Protein AF-A0A392S9L9-F1 (afdb_monomer_lite)

Foldseek 3Di:
DPPPVVVVVVVVVVVVLVVLVVPPDDDDPVSVVLVVVCVVVPHDDDPPPPDVVSVVVSVVVSSVSSVVSVVVVVVPPD

Sequence (78 aa):
DYGRKNEHTYCGGVGYISGIMARDHLPGREDEARLEHFMKHKPPTFTGGYNPEGAVKLLEEVEIIFEAMRCTEEDKTS

Structure (mmCIF, N/CA/C/O backbone):
data_AF-A0A392S9L9-F1
#
_entry.id   AF-A0A392S9L9-F1
#
loop_
_atom_site.group_PDB
_atom_site.id
_atom_site.type_symbol
_atom_site.label_atom_id
_atom_site.label_alt_id
_atom_site.label_comp_id
_atom_site.label_asym_id
_atom_site.label_entity_id
_atom_site.label_seq_id
_atom_site.pdbx_PDB_ins_code
_atom_site.Cartn_x
_atom_site.Cartn_y
_atom_site.Cartn_z
_atom_site.occupancy
_atom_site.B_iso_or_equiv
_atom_site.auth_seq_id
_atom_site.auth_comp_id
_atom_site.auth_asym_id
_atom_site.auth_atom_id
_atom_site.pdbx_PDB_model_num
ATOM 1 N N . ASP A 1 1 ? 12.879 -1.588 23.713 1.00 45.91 1 ASP A N 1
ATOM 2 C CA . ASP A 1 1 ? 11.703 -2.365 23.270 1.00 45.91 1 ASP A CA 1
ATOM 3 C C . ASP A 1 1 ? 10.997 -1.696 22.078 1.00 45.91 1 ASP A C 1
ATOM 5 O O . ASP A 1 1 ? 9.799 -1.461 22.098 1.00 45.91 1 ASP A O 1
ATOM 9 N N . TYR A 1 2 ? 11.754 -1.352 21.028 1.00 39.69 2 TYR A N 1
ATOM 10 C CA . TYR A 1 2 ? 11.224 -0.752 19.789 1.00 39.69 2 TYR A CA 1
ATOM 11 C C . TYR A 1 2 ? 11.141 -1.765 18.632 1.00 39.69 2 TYR A C 1
ATOM 13 O O . TYR A 1 2 ? 10.673 -1.413 17.560 1.00 39.69 2 TYR A O 1
ATOM 21 N N . GLY A 1 3 ? 11.598 -3.008 18.846 1.00 41.31 3 GLY A N 1
ATOM 22 C CA . GLY A 1 3 ? 11.813 -4.005 17.789 1.00 41.31 3 GLY A CA 1
ATOM 23 C C . GLY A 1 3 ? 10.720 -5.064 17.620 1.00 41.31 3 GLY A C 1
ATOM 24 O O . GLY A 1 3 ? 10.827 -5.871 16.710 1.00 41.31 3 GLY A O 1
ATOM 25 N N . ARG A 1 4 ? 9.682 -5.083 18.471 1.00 47.91 4 ARG A N 1
ATOM 26 C CA . ARG A 1 4 ? 8.615 -6.106 18.419 1.00 47.91 4 ARG A CA 1
ATOM 27 C C . ARG A 1 4 ? 7.315 -5.613 17.761 1.00 47.91 4 ARG A C 1
ATOM 29 O O . ARG A 1 4 ? 6.507 -6.414 17.306 1.00 47.91 4 ARG A O 1
ATOM 36 N N . LYS A 1 5 ? 7.089 -4.295 17.693 1.00 45.03 5 LYS A N 1
ATOM 37 C CA . LYS A 1 5 ? 5.837 -3.711 17.156 1.00 45.03 5 LYS A CA 1
ATOM 38 C C . LYS A 1 5 ? 5.838 -3.593 15.629 1.00 45.03 5 LYS A C 1
ATOM 40 O O . LYS A 1 5 ? 4.797 -3.675 14.986 1.00 45.03 5 LYS A O 1
ATOM 45 N N . ASN A 1 6 ? 7.021 -3.432 15.061 1.00 44.59 6 ASN A N 1
ATOM 46 C CA . ASN A 1 6 ? 7.301 -3.386 13.636 1.00 44.59 6 ASN A CA 1
ATOM 47 C C . ASN A 1 6 ? 7.049 -4.741 12.959 1.00 44.59 6 ASN A C 1
ATOM 49 O O . ASN A 1 6 ? 6.469 -4.744 11.887 1.00 44.59 6 ASN A O 1
ATOM 53 N N . GLU A 1 7 ? 7.366 -5.875 13.588 1.00 40.31 7 GLU A N 1
ATOM 54 C CA . GLU A 1 7 ? 7.237 -7.208 12.967 1.00 40.31 7 GLU A CA 1
ATOM 55 C C . GLU A 1 7 ? 5.778 -7.694 12.846 1.00 40.31 7 GLU A C 1
ATOM 57 O O . GLU A 1 7 ? 5.360 -8.180 11.795 1.00 40.31 7 GLU A O 1
ATOM 62 N N . HIS A 1 8 ? 4.959 -7.469 13.878 1.00 40.75 8 HIS A N 1
ATOM 63 C CA . HIS A 1 8 ? 3.524 -7.789 13.845 1.00 40.75 8 HIS A CA 1
ATOM 64 C C . HIS A 1 8 ? 2.734 -6.892 12.878 1.00 40.75 8 HIS A C 1
ATOM 66 O O . HIS A 1 8 ? 1.798 -7.354 12.227 1.00 40.75 8 HIS A O 1
ATOM 72 N N . THR A 1 9 ? 3.126 -5.621 12.752 1.00 47.06 9 THR A N 1
ATOM 73 C CA . THR A 1 9 ? 2.531 -4.697 11.772 1.00 47.06 9 THR A CA 1
ATOM 74 C C . THR A 1 9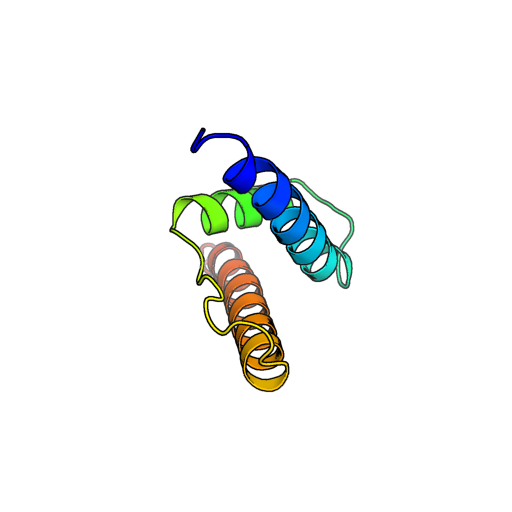 ? 2.967 -5.062 10.346 1.00 47.06 9 THR A C 1
ATOM 76 O O . THR A 1 9 ? 2.164 -4.982 9.419 1.00 47.06 9 THR A O 1
ATOM 79 N N . TYR A 1 10 ? 4.208 -5.542 10.176 1.00 46.66 10 TYR A N 1
ATOM 80 C CA . TYR A 1 10 ? 4.743 -6.002 8.891 1.00 46.66 10 TYR A CA 1
ATOM 81 C C . TYR A 1 10 ? 3.992 -7.235 8.368 1.00 46.66 10 TYR A C 1
ATOM 83 O O . TYR A 1 10 ? 3.576 -7.242 7.216 1.00 46.66 10 TYR A O 1
ATOM 91 N N . CYS A 1 11 ? 3.712 -8.235 9.214 1.00 50.25 11 CYS A N 1
ATOM 92 C CA . CYS A 1 11 ? 2.938 -9.414 8.793 1.00 50.25 11 CYS A CA 1
ATOM 93 C C . CYS A 1 11 ? 1.477 -9.086 8.433 1.00 50.25 11 CYS A C 1
ATOM 95 O O . CYS A 1 11 ? 0.942 -9.663 7.487 1.00 50.25 11 CYS A O 1
ATOM 97 N N . GLY A 1 12 ? 0.839 -8.144 9.140 1.00 54.97 12 GLY A N 1
ATOM 98 C CA . GLY A 1 12 ? -0.532 -7.716 8.835 1.00 54.97 12 GLY A CA 1
ATOM 99 C C . GLY A 1 12 ? -0.653 -6.949 7.512 1.00 54.97 12 GLY A C 1
ATOM 100 O O . GLY A 1 12 ? -1.574 -7.203 6.740 1.00 54.97 12 GLY A O 1
ATOM 101 N N . GLY A 1 13 ? 0.295 -6.048 7.222 1.00 59.91 13 GLY A N 1
ATOM 102 C CA . GLY A 1 13 ? 0.320 -5.284 5.968 1.00 59.91 13 GLY A CA 1
ATOM 103 C C . GLY A 1 13 ? 0.712 -6.128 4.752 1.00 59.91 13 GLY A C 1
ATOM 104 O O . GLY A 1 13 ? 0.066 -6.042 3.711 1.00 59.91 13 GLY A O 1
ATOM 105 N N . VAL A 1 14 ? 1.723 -6.993 4.888 1.00 61.00 14 VAL A N 1
ATOM 106 C CA . VAL A 1 14 ? 2.211 -7.840 3.785 1.00 61.00 14 VAL A CA 1
ATOM 107 C C . VAL A 1 14 ? 1.176 -8.896 3.383 1.00 61.00 14 VAL A C 1
ATOM 109 O O . VAL A 1 14 ? 0.960 -9.109 2.191 1.00 61.00 14 VAL A O 1
ATOM 112 N N . GLY A 1 15 ? 0.476 -9.509 4.347 1.00 64.19 15 GLY A N 1
ATOM 113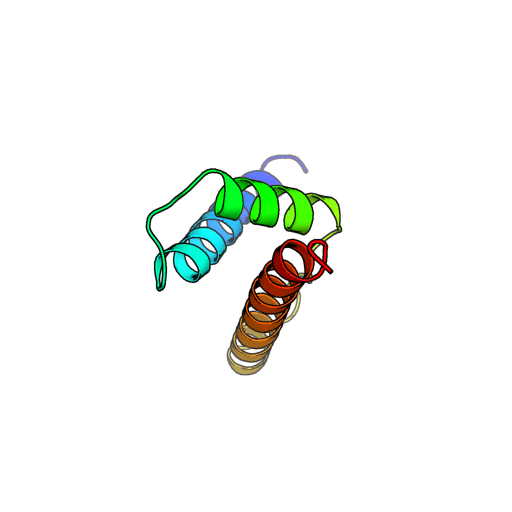 C CA . GLY A 1 15 ? -0.587 -10.480 4.055 1.00 64.19 15 GLY A CA 1
ATOM 114 C C . GLY A 1 15 ? -1.780 -9.868 3.313 1.00 64.19 15 GLY A C 1
ATOM 115 O O . GLY A 1 15 ? -2.374 -10.511 2.452 1.00 64.19 15 GLY A O 1
ATOM 116 N N . TYR A 1 16 ? -2.097 -8.605 3.598 1.00 65.12 16 TYR A N 1
ATOM 117 C CA . TYR A 1 16 ? -3.177 -7.886 2.930 1.00 65.12 16 TYR A CA 1
ATOM 118 C C . TYR A 1 16 ? -2.808 -7.463 1.497 1.00 65.12 16 TYR A C 1
ATOM 120 O O . TYR A 1 16 ? -3.589 -7.695 0.576 1.00 65.12 16 TYR A O 1
ATOM 128 N N . ILE A 1 17 ? -1.603 -6.918 1.283 1.00 65.88 17 ILE A N 1
ATOM 129 C CA . ILE A 1 17 ? -1.127 -6.560 -0.066 1.00 65.88 17 ILE A CA 1
ATOM 130 C C . ILE A 1 17 ? -1.004 -7.817 -0.942 1.00 65.88 17 ILE A C 1
ATOM 132 O O . ILE A 1 17 ? -1.399 -7.802 -2.104 1.00 65.88 17 ILE A O 1
ATOM 136 N N . SER A 1 18 ? -0.550 -8.937 -0.369 1.00 65.06 18 SER A N 1
ATOM 137 C CA . SER A 1 18 ? -0.576 -10.240 -1.045 1.00 65.06 18 SER A CA 1
ATOM 138 C C . SER A 1 18 ? -1.996 -10.655 -1.451 1.00 65.06 18 SER A C 1
ATOM 140 O O . SER A 1 18 ? -2.180 -11.199 -2.535 1.00 65.06 18 SER A O 1
ATOM 142 N N . GLY A 1 19 ? -3.002 -10.335 -0.631 1.00 66.62 19 GLY A N 1
ATOM 143 C CA . GLY A 1 19 ? -4.413 -10.522 -0.955 1.00 66.62 19 GLY A CA 1
ATOM 144 C C . GLY A 1 19 ? -4.893 -9.677 -2.136 1.00 66.62 19 GLY A C 1
ATOM 145 O O . GLY A 1 19 ? -5.627 -10.207 -2.956 1.00 66.62 19 GLY A O 1
ATOM 146 N N . ILE A 1 20 ? -4.469 -8.411 -2.266 1.00 68.25 20 ILE A N 1
ATOM 147 C CA . ILE A 1 20 ? -4.782 -7.574 -3.444 1.00 68.25 20 ILE A CA 1
ATOM 148 C C . ILE A 1 20 ? -4.191 -8.206 -4.708 1.00 68.25 20 ILE A C 1
ATOM 150 O O . ILE A 1 20 ? -4.916 -8.440 -5.668 1.00 68.25 20 ILE A O 1
ATOM 154 N N . MET A 1 21 ? -2.906 -8.567 -4.676 1.00 64.25 21 MET A N 1
ATOM 155 C CA . MET A 1 21 ? -2.220 -9.162 -5.832 1.00 64.25 21 MET A CA 1
ATOM 156 C C . MET A 1 21 ? -2.802 -10.528 -6.240 1.00 64.25 21 MET A C 1
ATOM 158 O O . MET A 1 21 ? -2.813 -10.8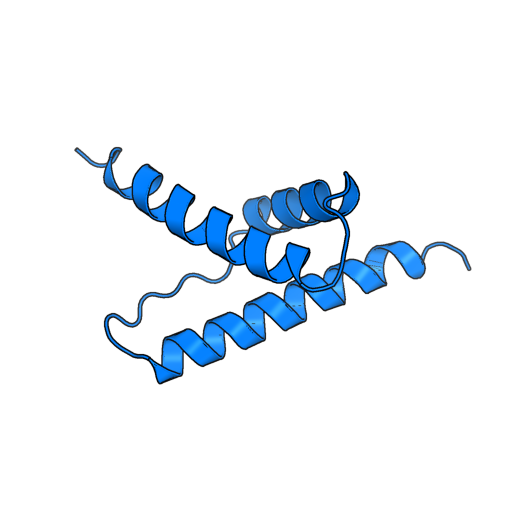72 -7.417 1.00 64.25 21 MET A O 1
ATOM 162 N N . ALA A 1 22 ? -3.328 -11.299 -5.283 1.00 63.25 22 ALA A N 1
ATOM 163 C CA . ALA A 1 22 ? -3.896 -12.625 -5.529 1.00 63.25 22 ALA A CA 1
ATOM 164 C C . ALA A 1 22 ? -5.322 -12.615 -6.112 1.00 63.25 22 ALA A C 1
ATOM 166 O O . ALA A 1 22 ? -5.816 -13.674 -6.504 1.00 63.25 22 ALA A O 1
ATOM 167 N N . ARG A 1 23 ? -6.017 -11.467 -6.147 1.00 62.16 23 ARG A N 1
ATOM 168 C CA . ARG A 1 23 ? -7.406 -11.401 -6.646 1.00 62.16 23 ARG A CA 1
ATOM 169 C C . ARG A 1 23 ? -7.502 -11.592 -8.157 1.00 62.16 23 ARG A C 1
ATOM 171 O O . ARG A 1 23 ? -8.499 -12.152 -8.602 1.00 62.16 23 ARG A O 1
ATOM 178 N N . ASP A 1 24 ? -6.451 -11.237 -8.897 1.00 54.69 24 ASP A N 1
ATOM 179 C CA . ASP A 1 24 ? -6.461 -11.236 -10.365 1.00 54.69 24 ASP A CA 1
ATOM 180 C C . ASP A 1 24 ? -5.320 -12.044 -11.016 1.00 54.69 24 ASP A C 1
ATOM 182 O O . ASP A 1 24 ? -5.227 -12.088 -12.248 1.00 54.69 24 ASP A O 1
ATOM 186 N N . HIS A 1 25 ? -4.451 -12.713 -10.241 1.00 57.97 25 HIS A N 1
ATOM 187 C CA . HIS A 1 25 ? -3.350 -13.507 -10.804 1.00 57.97 25 HIS A CA 1
ATOM 188 C C . HIS A 1 25 ? -2.873 -14.688 -9.944 1.00 57.97 25 HIS A C 1
ATOM 190 O O . HIS A 1 25 ? -2.979 -14.700 -8.718 1.00 57.97 25 HIS A O 1
ATOM 196 N N . LEU A 1 26 ? -2.311 -15.699 -10.624 1.00 54.19 26 LEU A N 1
ATOM 197 C CA . LEU A 1 26 ? -1.491 -16.736 -9.993 1.00 54.19 26 LEU A CA 1
ATOM 198 C C . LEU A 1 26 ? -0.234 -16.065 -9.417 1.00 54.19 26 LEU A C 1
ATOM 200 O O . LEU A 1 26 ? 0.431 -15.361 -10.176 1.00 54.19 26 LEU A O 1
ATOM 204 N N . PRO A 1 27 ? 0.127 -16.301 -8.141 1.00 55.94 27 PRO A N 1
ATOM 205 C CA . PRO A 1 27 ? 1.288 -15.668 -7.525 1.00 55.94 27 PRO A CA 1
ATOM 206 C C . PRO A 1 27 ? 2.551 -16.028 -8.313 1.00 55.94 27 PRO A C 1
ATOM 208 O O . PRO A 1 27 ? 2.994 -17.179 -8.322 1.00 55.94 27 PRO A O 1
ATOM 211 N N . GLY A 1 28 ? 3.086 -15.044 -9.034 1.00 65.94 28 GLY A N 1
ATOM 212 C CA . GLY A 1 28 ? 4.271 -15.177 -9.872 1.00 65.94 28 GLY A CA 1
ATOM 213 C C . GLY A 1 28 ? 5.415 -14.284 -9.395 1.00 65.94 28 GLY A C 1
ATOM 214 O O . GLY A 1 28 ? 5.222 -13.350 -8.620 1.00 65.94 28 GLY A O 1
ATOM 215 N N . ARG A 1 29 ? 6.622 -14.524 -9.929 1.00 69.44 29 ARG A N 1
ATOM 216 C CA . ARG A 1 29 ? 7.846 -13.750 -9.619 1.00 69.44 29 ARG A CA 1
ATOM 217 C C . ARG A 1 29 ? 7.697 -12.233 -9.819 1.00 69.44 29 ARG A C 1
ATOM 219 O O . ARG A 1 29 ? 8.475 -11.459 -9.277 1.00 69.44 29 ARG A O 1
ATOM 226 N N . GLU A 1 30 ? 6.753 -11.825 -10.662 1.00 74.50 30 GLU A N 1
ATOM 227 C CA . GLU A 1 30 ? 6.511 -10.433 -11.031 1.00 74.50 30 GLU A CA 1
ATOM 228 C C . GLU A 1 30 ? 5.717 -9.681 -9.955 1.00 74.50 30 GLU A C 1
ATOM 230 O O . GLU A 1 30 ? 6.053 -8.543 -9.637 1.00 74.50 30 GLU A O 1
ATOM 235 N N . ASP A 1 31 ? 4.718 -10.318 -9.340 1.00 75.62 31 ASP A N 1
ATOM 236 C CA . ASP A 1 31 ? 3.963 -9.738 -8.220 1.00 75.62 31 ASP A CA 1
ATOM 237 C C . ASP A 1 31 ? 4.865 -9.572 -6.995 1.00 75.62 31 ASP A C 1
ATOM 239 O O . ASP A 1 31 ? 4.856 -8.534 -6.335 1.00 75.62 31 ASP A O 1
ATOM 243 N N . GLU A 1 32 ? 5.732 -10.557 -6.745 1.00 77.31 32 GLU A N 1
ATOM 244 C CA . GLU A 1 32 ? 6.751 -10.478 -5.696 1.00 77.31 32 GLU A CA 1
ATOM 245 C C . GLU A 1 32 ? 7.753 -9.342 -5.951 1.00 77.31 32 GLU A C 1
ATOM 247 O O . GLU A 1 32 ? 8.060 -8.579 -5.034 1.00 77.31 32 GLU A O 1
ATOM 252 N N . ALA A 1 33 ? 8.223 -9.172 -7.194 1.00 81.81 33 ALA A N 1
ATOM 253 C CA . ALA A 1 33 ? 9.131 -8.084 -7.562 1.00 81.81 33 ALA A CA 1
ATOM 254 C C . ALA A 1 33 ? 8.470 -6.701 -7.430 1.00 81.81 33 ALA A C 1
ATOM 256 O O . ALA A 1 33 ? 9.097 -5.754 -6.944 1.00 81.81 33 ALA A O 1
ATOM 257 N N . ARG A 1 34 ? 7.192 -6.583 -7.812 1.00 83.75 34 ARG A N 1
ATOM 258 C CA . ARG A 1 34 ? 6.405 -5.354 -7.641 1.00 83.75 34 ARG A CA 1
ATOM 259 C C . ARG A 1 34 ? 6.190 -5.033 -6.169 1.00 83.75 34 ARG A C 1
ATOM 261 O O . ARG A 1 34 ? 6.424 -3.898 -5.757 1.00 83.75 34 ARG A O 1
ATOM 268 N N . LEU A 1 35 ? 5.845 -6.028 -5.357 1.00 83.31 35 LEU A N 1
ATOM 269 C CA . LEU A 1 35 ? 5.722 -5.868 -3.912 1.00 83.31 35 LEU A CA 1
ATOM 270 C C . LEU A 1 35 ? 7.046 -5.437 -3.273 1.00 83.31 35 LEU A C 1
ATOM 272 O O . LEU A 1 35 ? 7.074 -4.500 -2.476 1.00 83.31 35 LEU A O 1
ATOM 276 N N . GLU A 1 36 ? 8.156 -6.081 -3.629 1.00 84.38 36 GLU A N 1
ATOM 277 C CA . GLU A 1 36 ? 9.480 -5.720 -3.122 1.00 84.38 36 GLU A CA 1
ATOM 278 C C . GLU A 1 36 ? 9.836 -4.270 -3.484 1.00 84.38 36 GLU A C 1
ATOM 280 O O . GLU A 1 36 ? 10.312 -3.503 -2.638 1.00 84.38 36 GLU A O 1
ATOM 285 N N . HIS A 1 37 ? 9.571 -3.871 -4.730 1.00 85.50 37 HI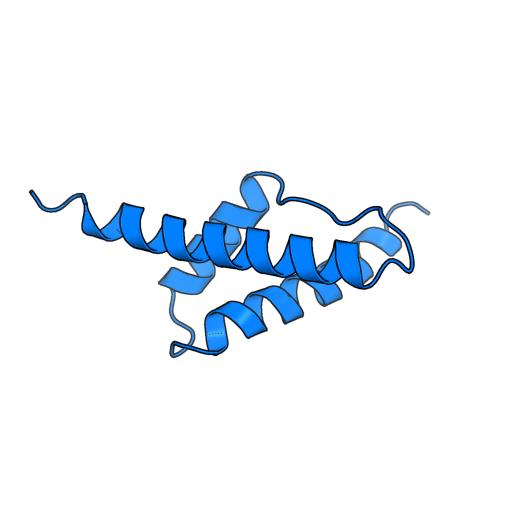S A N 1
ATOM 286 C CA . HIS A 1 37 ? 9.792 -2.508 -5.197 1.00 85.50 37 HIS A CA 1
ATOM 287 C C . HIS A 1 37 ? 8.918 -1.499 -4.441 1.00 85.50 37 HIS A C 1
ATOM 289 O O . HIS A 1 37 ? 9.429 -0.474 -3.986 1.00 85.50 37 HIS A O 1
ATOM 295 N N . PHE A 1 38 ? 7.636 -1.802 -4.240 1.00 86.25 38 PHE A N 1
ATOM 296 C CA . PHE A 1 38 ? 6.710 -0.975 -3.467 1.00 86.25 38 PHE A CA 1
ATOM 297 C C . PHE A 1 38 ? 7.201 -0.773 -2.025 1.00 86.25 38 PHE A C 1
ATOM 299 O O . PHE A 1 38 ? 7.295 0.357 -1.543 1.00 86.25 38 PHE A O 1
ATOM 306 N N . MET A 1 39 ? 7.628 -1.848 -1.355 1.00 85.69 39 MET A N 1
ATOM 307 C CA . MET A 1 39 ? 8.130 -1.782 0.023 1.00 85.69 39 MET A CA 1
ATOM 308 C C . MET A 1 39 ? 9.439 -0.986 0.146 1.00 85.69 39 MET A C 1
ATOM 310 O O . MET A 1 39 ? 9.631 -0.266 1.131 1.00 85.69 39 MET A O 1
ATOM 314 N N . LYS A 1 40 ? 10.328 -1.051 -0.857 1.00 87.12 40 LYS A N 1
ATOM 315 C CA . LYS A 1 40 ? 11.570 -0.251 -0.910 1.00 87.12 40 LYS A CA 1
ATOM 316 C C . LYS A 1 40 ? 11.315 1.258 -0.979 1.00 87.12 40 LYS A C 1
ATOM 318 O O . LYS A 1 40 ? 12.134 2.029 -0.479 1.00 87.12 40 LYS A O 1
ATOM 323 N N . HIS A 1 41 ? 10.184 1.684 -1.541 1.00 86.62 41 HIS A N 1
ATOM 324 C CA . HIS A 1 41 ? 9.866 3.096 -1.774 1.00 86.62 41 HIS A CA 1
ATOM 325 C C . HIS A 1 41 ? 8.995 3.737 -0.689 1.00 86.62 41 HIS A C 1
ATOM 327 O O . HIS A 1 41 ? 8.436 4.803 -0.919 1.00 86.62 41 HIS A O 1
ATOM 333 N N . LYS A 1 42 ? 8.957 3.154 0.520 1.00 85.12 42 LYS A N 1
ATOM 334 C CA . LYS A 1 42 ? 8.224 3.687 1.686 1.00 85.12 42 LYS A CA 1
ATOM 335 C C . LYS A 1 42 ? 6.733 3.862 1.375 1.00 85.12 42 LYS A C 1
ATOM 337 O O . LYS A 1 42 ? 6.276 4.985 1.157 1.00 85.12 42 LYS A O 1
ATOM 342 N N . PRO A 1 43 ? 5.975 2.760 1.369 1.00 85.12 43 PRO A N 1
ATOM 343 C CA . PRO A 1 43 ? 4.575 2.805 0.993 1.00 85.12 43 PRO A CA 1
ATOM 344 C C . PRO A 1 43 ? 3.760 3.726 1.912 1.00 85.12 43 PRO A C 1
ATOM 346 O O . PRO A 1 43 ? 4.126 3.928 3.082 1.00 85.12 43 PRO A O 1
ATOM 349 N N . PRO A 1 44 ? 2.646 4.284 1.404 1.00 85.25 44 PRO A N 1
ATOM 350 C CA . PRO A 1 44 ? 1.761 5.105 2.213 1.00 85.25 44 PRO A CA 1
ATOM 351 C C . PRO A 1 44 ? 1.304 4.310 3.441 1.00 85.25 44 PRO A C 1
ATOM 353 O O . PRO A 1 44 ? 0.947 3.136 3.364 1.00 85.25 44 PRO A O 1
ATOM 356 N N . THR A 1 45 ? 1.389 4.943 4.609 1.00 84.25 45 THR A N 1
ATOM 357 C CA . THR A 1 45 ? 1.125 4.300 5.900 1.00 84.25 45 THR A CA 1
ATOM 358 C C . THR A 1 45 ? -0.122 4.902 6.525 1.00 84.25 45 THR A C 1
ATOM 360 O O . THR A 1 45 ? -0.222 6.121 6.667 1.00 84.25 45 THR A O 1
ATOM 363 N N . PHE A 1 46 ? -1.055 4.053 6.961 1.00 84.56 46 PHE A N 1
ATOM 364 C CA . PHE A 1 46 ? -2.227 4.511 7.696 1.00 84.56 46 PHE A CA 1
ATOM 365 C C . PHE A 1 46 ? -1.863 4.923 9.125 1.00 84.56 46 PHE A C 1
ATOM 367 O O . PHE A 1 46 ? -1.386 4.104 9.908 1.00 84.56 46 PHE A O 1
ATOM 374 N N . THR A 1 47 ? -2.142 6.170 9.501 1.00 84.56 47 THR A N 1
ATOM 375 C CA . THR A 1 47 ? -1.939 6.672 10.875 1.00 84.56 47 THR A CA 1
ATOM 376 C C . THR A 1 47 ? -3.245 7.086 11.562 1.00 84.56 47 THR A C 1
ATOM 378 O O . THR A 1 47 ? -3.224 7.560 12.695 1.00 84.56 47 THR A O 1
ATOM 381 N N . GLY A 1 48 ? -4.392 6.879 10.904 1.00 83.88 48 GLY A N 1
ATOM 382 C CA . GLY A 1 48 ? -5.690 7.459 11.271 1.00 83.88 48 GLY A CA 1
ATOM 383 C C . GLY A 1 48 ? -6.439 6.824 12.450 1.00 83.88 48 GLY A C 1
ATOM 384 O O . GLY A 1 48 ? -7.562 7.237 12.723 1.00 83.88 48 GLY A O 1
ATOM 385 N N . GLY A 1 49 ? -5.871 5.839 13.154 1.00 85.31 49 GLY A N 1
ATOM 386 C CA . GLY A 1 49 ? -6.568 5.140 14.245 1.00 85.31 49 GLY A CA 1
ATOM 387 C C . GLY A 1 49 ? -7.780 4.333 13.751 1.00 85.31 49 GLY A C 1
ATOM 388 O O . GLY A 1 49 ? -7.718 3.719 12.692 1.00 85.31 49 GLY A O 1
ATOM 389 N N . TYR A 1 50 ? -8.887 4.310 14.505 1.00 82.88 50 TYR A N 1
ATOM 390 C CA . TYR A 1 50 ? -10.128 3.631 14.093 1.00 82.88 50 TYR A CA 1
ATOM 391 C C . TYR A 1 50 ? -10.968 4.531 13.171 1.00 82.88 50 TYR A C 1
ATOM 393 O O . TYR A 1 50 ? -12.037 5.007 13.542 1.00 82.88 50 TYR A O 1
ATOM 401 N N . ASN A 1 51 ? -10.434 4.812 11.984 1.00 89.19 51 ASN A N 1
ATOM 402 C CA . ASN A 1 51 ? -11.101 5.579 10.935 1.00 89.19 51 ASN A CA 1
ATOM 403 C C . ASN A 1 51 ? -11.328 4.659 9.720 1.00 89.19 51 ASN A C 1
ATOM 405 O O . ASN A 1 51 ? -10.411 4.484 8.912 1.00 89.19 51 ASN A O 1
ATOM 409 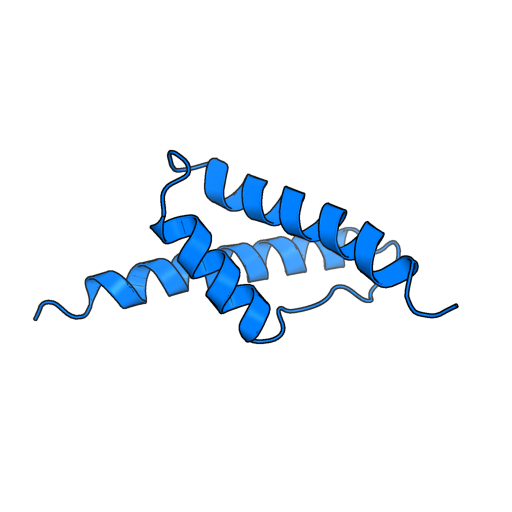N N . PRO A 1 52 ? -12.505 4.020 9.609 1.00 87.31 52 PRO A N 1
ATOM 410 C CA . PRO A 1 52 ? -12.775 3.062 8.544 1.00 87.31 52 PRO A CA 1
ATOM 411 C C . PRO A 1 52 ? -12.789 3.721 7.160 1.00 87.31 52 PRO A C 1
ATOM 413 O O . PRO A 1 52 ? -12.266 3.131 6.220 1.00 87.31 52 PRO A O 1
ATOM 416 N N . GLU A 1 53 ? -13.287 4.953 7.023 1.00 90.00 53 GLU A N 1
ATOM 417 C CA . GLU A 1 53 ? -13.296 5.677 5.745 1.00 90.00 53 GLU A CA 1
ATOM 418 C C . GLU A 1 53 ? -11.873 5.994 5.269 1.00 90.00 53 GLU A C 1
ATOM 420 O O . GLU A 1 53 ? -11.534 5.811 4.100 1.00 90.00 53 GLU A O 1
ATOM 425 N N . GLY A 1 54 ? -11.012 6.433 6.190 1.00 88.12 54 GLY A N 1
ATOM 426 C CA . GLY A 1 54 ? -9.601 6.683 5.904 1.00 88.12 54 GLY A CA 1
ATOM 427 C C . GLY A 1 54 ? -8.844 5.407 5.541 1.00 88.12 54 GLY A C 1
ATOM 428 O O . GLY A 1 54 ? -7.963 5.448 4.684 1.00 88.12 54 GLY A O 1
ATOM 429 N N . ALA A 1 55 ? -9.199 4.281 6.167 1.00 86.81 55 ALA A N 1
ATOM 430 C CA . ALA A 1 55 ? -8.632 2.988 5.820 1.00 86.81 55 ALA A CA 1
ATOM 431 C C . ALA A 1 55 ? -9.043 2.588 4.399 1.00 86.81 55 ALA A C 1
ATOM 433 O O . ALA A 1 55 ? -8.162 2.301 3.602 1.00 86.81 55 ALA A O 1
ATOM 434 N N . VAL A 1 56 ? -10.334 2.656 4.049 1.00 88.06 56 VAL A N 1
ATOM 435 C CA . VAL A 1 56 ? -10.830 2.344 2.692 1.00 88.06 56 VAL A CA 1
ATOM 436 C C . VAL A 1 56 ? -10.113 3.173 1.630 1.00 88.06 56 VAL A C 1
ATOM 438 O O . VAL A 1 56 ? -9.623 2.614 0.654 1.00 88.06 56 VAL A O 1
ATOM 441 N N . LYS A 1 57 ? -9.960 4.480 1.853 1.00 89.38 57 LYS A N 1
ATOM 442 C CA . LYS A 1 57 ? -9.258 5.348 0.905 1.00 89.38 57 LYS A CA 1
ATOM 443 C C . LYS A 1 57 ? -7.793 4.949 0.701 1.00 89.38 57 LYS A C 1
ATOM 445 O O . LYS A 1 57 ? -7.301 4.977 -0.421 1.00 89.38 57 LYS A O 1
ATOM 450 N N . LEU A 1 58 ? -7.095 4.554 1.768 1.00 88.88 58 LEU A N 1
ATOM 451 C CA . LEU A 1 58 ? -5.726 4.054 1.637 1.00 88.88 58 LEU A CA 1
ATOM 452 C C . LEU A 1 58 ? -5.675 2.772 0.794 1.00 88.88 58 LEU A C 1
ATOM 454 O O . LEU A 1 58 ? -4.727 2.582 0.040 1.00 88.88 58 LEU A O 1
ATOM 458 N N . LEU A 1 59 ? -6.675 1.898 0.922 1.00 86.56 59 LEU A N 1
ATOM 459 C CA . LEU A 1 59 ? -6.739 0.663 0.140 1.00 86.56 59 LEU A CA 1
ATOM 460 C C . LEU A 1 59 ? -6.892 0.956 -1.356 1.00 86.56 59 LEU A C 1
ATOM 462 O O . LEU A 1 59 ? -6.149 0.388 -2.151 1.00 86.56 59 LEU A O 1
ATOM 466 N N . GLU A 1 60 ? -7.776 1.888 -1.717 1.00 88.75 60 GLU A N 1
ATOM 467 C CA . GLU A 1 60 ? -7.939 2.353 -3.102 1.00 88.75 60 GLU A CA 1
ATOM 468 C C . GLU A 1 60 ? -6.632 2.944 -3.657 1.00 88.75 60 GLU A C 1
ATOM 470 O O . GLU A 1 60 ? -6.228 2.635 -4.776 1.00 88.75 60 GLU A O 1
ATOM 475 N N . GLU A 1 61 ? -5.924 3.758 -2.866 1.00 89.81 61 GLU A N 1
ATOM 476 C CA . GLU A 1 61 ? -4.634 4.333 -3.269 1.00 89.81 61 GLU A CA 1
ATOM 477 C C . GLU A 1 61 ? -3.560 3.256 -3.498 1.00 89.81 61 GLU A C 1
ATOM 479 O O . GLU A 1 61 ? -2.808 3.334 -4.471 1.00 89.81 61 GLU A O 1
ATOM 484 N N . VAL A 1 62 ? -3.488 2.237 -2.633 1.00 87.06 62 VAL A N 1
ATOM 485 C CA . VAL A 1 62 ? -2.554 1.110 -2.793 1.00 87.06 62 VAL A CA 1
ATOM 486 C C . VAL A 1 62 ? -2.869 0.315 -4.061 1.00 87.06 62 VAL A C 1
ATOM 488 O O . VAL A 1 62 ? -1.950 0.002 -4.814 1.00 87.06 62 VAL A O 1
ATOM 491 N N . GLU A 1 63 ? -4.143 0.031 -4.332 1.00 86.75 63 GLU A N 1
ATOM 492 C CA . GLU A 1 63 ? -4.579 -0.687 -5.536 1.00 86.75 63 GLU A CA 1
ATOM 493 C C . GLU A 1 63 ? -4.193 0.069 -6.820 1.00 86.75 63 GLU A C 1
ATOM 495 O O . GLU A 1 63 ? -3.571 -0.508 -7.711 1.00 86.75 63 GLU A O 1
ATOM 500 N N . ILE A 1 64 ? -4.427 1.386 -6.871 1.00 88.50 64 ILE A N 1
ATOM 501 C CA . ILE A 1 64 ? -4.037 2.237 -8.010 1.00 88.50 64 ILE A CA 1
ATOM 502 C C . ILE A 1 64 ? -2.523 2.192 -8.263 1.00 88.50 64 ILE A C 1
ATOM 504 O O . ILE A 1 64 ? -2.088 2.152 -9.416 1.00 88.50 64 ILE A O 1
ATOM 508 N N . ILE A 1 65 ? -1.702 2.206 -7.208 1.00 87.62 65 ILE A N 1
ATOM 509 C CA . ILE A 1 65 ? -0.240 2.152 -7.348 1.00 87.62 65 ILE A CA 1
ATOM 510 C C . ILE A 1 65 ? 0.197 0.802 -7.924 1.00 87.62 65 ILE A C 1
ATOM 512 O O . ILE A 1 65 ? 1.021 0.774 -8.838 1.00 87.62 65 ILE A O 1
ATOM 516 N N . PHE A 1 66 ? -0.351 -0.306 -7.419 1.00 81.94 66 PHE A N 1
ATOM 517 C CA . PHE A 1 66 ? -0.013 -1.642 -7.915 1.00 81.94 66 PHE A CA 1
ATOM 518 C C . PHE A 1 66 ? -0.399 -1.832 -9.386 1.00 81.94 66 PHE A C 1
ATOM 520 O O . PHE A 1 66 ? 0.390 -2.396 -10.150 1.00 81.94 66 PHE A O 1
ATOM 527 N N . GLU A 1 67 ? -1.547 -1.297 -9.803 1.00 84.44 67 GLU A N 1
ATOM 528 C CA . GLU A 1 67 ? -1.950 -1.290 -11.211 1.00 84.44 67 GLU A CA 1
ATOM 529 C C . GLU A 1 67 ? -1.029 -0.418 -12.074 1.00 84.44 67 GLU A C 1
ATOM 531 O O . GLU A 1 67 ? -0.558 -0.855 -13.122 1.00 84.44 67 GLU A O 1
ATOM 536 N N . ALA A 1 68 ? -0.664 0.783 -11.618 1.00 85.38 68 ALA A N 1
ATOM 537 C CA . ALA A 1 68 ? 0.265 1.645 -12.354 1.00 85.38 68 ALA A CA 1
ATOM 538 C C . ALA A 1 68 ? 1.652 1.001 -12.545 1.00 85.38 68 ALA A C 1
ATOM 540 O O . ALA A 1 68 ? 2.284 1.171 -13.588 1.00 85.38 68 ALA A O 1
ATOM 541 N N . MET A 1 69 ? 2.118 0.227 -11.560 1.00 84.31 69 MET A N 1
ATOM 542 C CA . MET A 1 69 ? 3.366 -0.537 -11.659 1.00 84.31 69 MET A CA 1
ATOM 543 C C . MET A 1 69 ? 3.300 -1.658 -12.706 1.00 84.31 69 MET A C 1
ATOM 545 O O . MET A 1 69 ? 4.341 -2.058 -13.226 1.00 84.31 69 MET A O 1
ATOM 549 N N . ARG A 1 70 ? 2.103 -2.148 -13.053 1.00 75.94 70 ARG A N 1
ATOM 550 C CA . ARG A 1 70 ? 1.904 -3.113 -14.144 1.00 75.94 70 ARG A CA 1
ATOM 551 C C . ARG A 1 70 ? 2.171 -2.476 -15.511 1.00 75.94 70 ARG A C 1
ATOM 553 O O . ARG A 1 70 ? 2.877 -3.056 -16.328 1.00 75.94 70 ARG A O 1
ATOM 560 N N . CYS A 1 71 ? 1.705 -1.243 -15.720 1.00 67.75 71 CYS A N 1
ATOM 561 C CA . CYS A 1 71 ? 1.902 -0.510 -16.977 1.00 67.75 71 CYS A CA 1
ATOM 562 C C . CYS A 1 71 ? 3.386 -0.227 -17.284 1.00 67.75 71 CYS A C 1
ATOM 564 O O . CYS A 1 71 ? 3.792 -0.205 -18.443 1.00 67.75 71 CYS A O 1
ATOM 566 N N . THR A 1 72 ? 4.231 -0.049 -16.261 1.00 60.00 72 THR A N 1
ATOM 567 C CA . THR A 1 72 ? 5.653 0.295 -16.465 1.00 60.00 72 THR A CA 1
ATOM 568 C C . THR A 1 72 ? 6.525 -0.829 -17.040 1.00 60.00 72 THR A C 1
ATOM 570 O O . THR A 1 72 ? 7.647 -0.556 -17.478 1.00 60.00 72 THR A O 1
ATOM 573 N N . GLU A 1 73 ? 6.032 -2.071 -17.062 1.00 56.25 73 GLU A N 1
ATOM 574 C CA . GLU A 1 73 ? 6.721 -3.214 -17.679 1.00 56.25 73 GLU A CA 1
ATOM 575 C C . GLU A 1 73 ? 6.280 -3.452 -19.140 1.00 56.25 73 GLU A C 1
ATOM 577 O O . GLU A 1 73 ? 7.049 -4.011 -19.920 1.00 56.25 73 GLU A O 1
ATOM 582 N N . GLU A 1 74 ? 5.105 -2.962 -19.556 1.00 53.06 74 GLU A N 1
ATOM 583 C CA . GLU A 1 74 ? 4.565 -3.156 -20.917 1.00 53.06 74 GLU A CA 1
ATOM 584 C C . GLU A 1 74 ? 4.975 -2.040 -21.907 1.00 53.06 74 GLU A C 1
ATOM 586 O O . GLU A 1 74 ? 5.061 -2.276 -23.114 1.00 53.06 74 GLU A O 1
ATOM 591 N N . ASP A 1 75 ? 5.361 -0.857 -21.411 1.00 52.31 75 ASP A N 1
ATOM 592 C CA . ASP A 1 75 ? 5.735 0.311 -22.234 1.00 52.31 75 ASP A CA 1
ATOM 593 C C 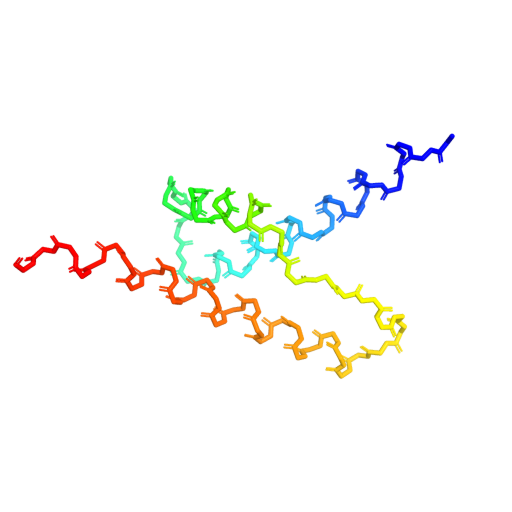. ASP A 1 75 ? 7.210 0.345 -22.696 1.00 52.31 75 ASP A C 1
ATOM 595 O O . ASP A 1 75 ? 7.649 1.297 -23.346 1.00 52.31 75 ASP A O 1
ATOM 599 N N . LYS A 1 76 ? 8.014 -0.686 -22.400 1.00 50.84 76 LYS A N 1
ATOM 600 C CA . LYS A 1 76 ? 9.429 -0.771 -22.837 1.00 50.84 76 LYS A CA 1
ATOM 601 C C . LYS A 1 76 ? 9.648 -1.513 -24.160 1.00 50.84 76 LYS A C 1
ATOM 603 O O . LYS A 1 76 ? 10.797 -1.715 -24.548 1.00 50.84 76 LYS A O 1
ATOM 608 N N . THR A 1 77 ? 8.585 -1.897 -24.865 1.00 47.75 77 THR A N 1
ATOM 609 C CA . THR A 1 77 ? 8.665 -2.678 -26.117 1.00 47.75 77 THR A CA 1
ATOM 610 C C . THR A 1 77 ? 8.253 -1.925 -27.386 1.00 47.75 77 THR A C 1
ATOM 612 O O . THR A 1 77 ? 7.857 -2.566 -28.359 1.00 47.75 77 THR A O 1
ATOM 615 N N . SER A 1 78 ? 8.387 -0.593 -27.422 1.00 44.75 78 SER A N 1
ATOM 616 C CA . SER A 1 78 ? 8.255 0.171 -28.675 1.00 44.75 78 SER A CA 1
ATOM 617 C C . SER A 1 78 ? 9.577 0.696 -29.216 1.00 44.75 78 SER A C 1
ATOM 619 O O . SER A 1 78 ? 10.494 0.988 -28.417 1.00 44.75 78 SER A O 1
#

Radius of gyration: 14.26 Å; chains: 1; bounding box: 25×24×52 Å

pLDDT: mean 70.88, std 16.4, range [39.69, 90.0]

Organism: NCBI:txid97028

Secondary structure (DSSP, 8-state):
--SSHHHHHHHHHHHHHHHHHTTTS---HHHHHHHHHHHHT-------SS-HHHHHHHHHHHHHHHHHHHHHHHTT--